Protein AF-A0A1V5SX45-F1 (afdb_monomer_lite)

pLDDT: mean 70.03, std 12.31, range [36.41, 81.81]

Organism: NCBI:txid1852833

Structure (mmCIF, N/CA/C/O backbone):
data_AF-A0A1V5SX45-F1
#
_entry.id   AF-A0A1V5SX45-F1
#
loop_
_atom_site.group_PDB
_atom_site.id
_atom_site.type_symbol
_atom_site.label_atom_id
_atom_site.label_alt_id
_atom_site.label_comp_id
_atom_site.label_asym_id
_atom_site.label_entity_id
_atom_site.label_seq_id
_atom_site.pdbx_PDB_ins_code
_atom_site.Cartn_x
_atom_site.Cartn_y
_atom_site.Cartn_z
_atom_site.occupancy
_atom_site.B_iso_or_equiv
_atom_site.auth_seq_id
_atom_site.auth_comp_id
_atom_site.auth_asym_id
_atom_site.auth_atom_id
_atom_site.pdbx_PDB_model_num
ATOM 1 N N . MET A 1 1 ? -2.146 -21.524 -21.926 1.00 36.41 1 MET A N 1
ATOM 2 C CA . MET A 1 1 ? -0.789 -21.967 -21.534 1.00 36.41 1 MET A CA 1
ATOM 3 C C . MET A 1 1 ? -0.184 -20.873 -20.677 1.00 36.41 1 MET A C 1
ATOM 5 O O . MET A 1 1 ? -0.298 -19.712 -21.038 1.00 36.41 1 MET A O 1
ATOM 9 N N . ALA A 1 2 ? 0.306 -21.236 -19.494 1.00 45.53 2 ALA A N 1
ATOM 10 C CA . ALA A 1 2 ? 0.734 -20.305 -18.460 1.00 45.53 2 ALA A CA 1
ATOM 11 C C . ALA A 1 2 ? 2.084 -19.666 -18.807 1.00 45.53 2 ALA A C 1
ATOM 13 O O . ALA A 1 2 ? 3.105 -20.348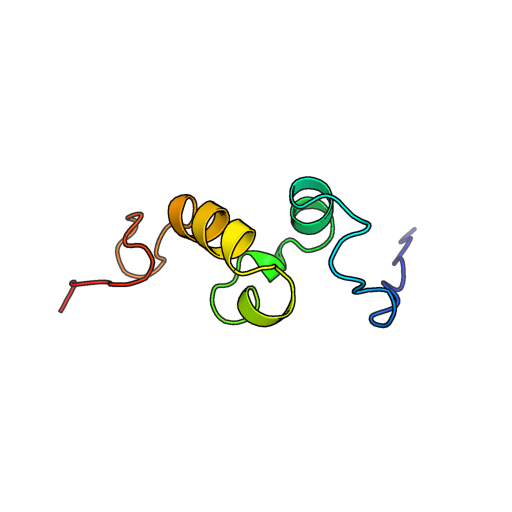 -18.762 1.00 45.53 2 ALA A O 1
ATOM 14 N N . SER A 1 3 ? 2.102 -18.359 -19.059 1.00 42.88 3 SER A N 1
ATOM 15 C CA . SER A 1 3 ? 3.316 -17.564 -18.873 1.00 42.88 3 SER A CA 1
ATOM 16 C C . SER A 1 3 ? 3.430 -17.262 -17.383 1.00 42.88 3 SER A C 1
ATOM 18 O O . SER A 1 3 ? 2.967 -16.240 -16.888 1.00 42.88 3 SER A O 1
ATOM 20 N N . ARG A 1 4 ? 3.962 -18.230 -16.629 1.00 47.66 4 ARG A N 1
ATOM 21 C CA . ARG A 1 4 ? 4.522 -17.960 -15.305 1.00 47.66 4 ARG A CA 1
ATOM 22 C C . ARG A 1 4 ? 5.812 -17.194 -15.547 1.00 47.66 4 ARG A C 1
ATOM 24 O O . ARG A 1 4 ? 6.875 -17.805 -15.629 1.00 47.66 4 ARG A O 1
ATOM 31 N N . ASP A 1 5 ? 5.691 -15.880 -15.695 1.00 51.06 5 ASP A N 1
ATOM 32 C CA . ASP A 1 5 ? 6.811 -14.970 -15.514 1.00 51.06 5 ASP A CA 1
ATOM 33 C C . ASP A 1 5 ? 7.424 -15.297 -14.154 1.00 51.06 5 ASP A C 1
ATOM 35 O O . ASP A 1 5 ? 6.847 -15.050 -13.089 1.00 51.06 5 ASP A O 1
ATOM 39 N N .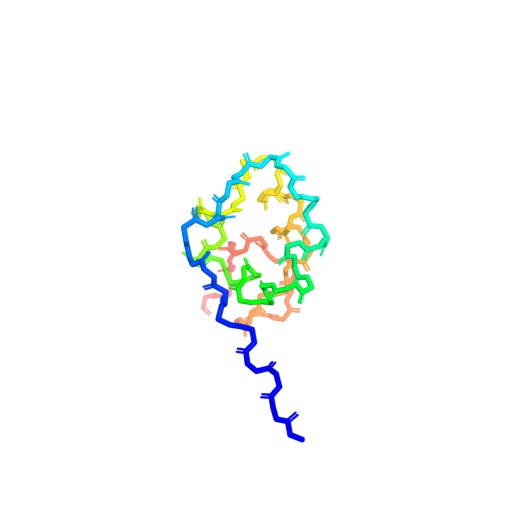 TYR A 1 6 ? 8.568 -15.975 -14.199 1.00 49.56 6 TYR A N 1
ATOM 40 C CA . TYR A 1 6 ? 9.450 -16.119 -13.061 1.00 49.56 6 TYR A CA 1
ATOM 41 C C . TYR A 1 6 ? 9.889 -14.700 -12.721 1.00 49.56 6 TYR A C 1
ATOM 43 O O . TYR A 1 6 ? 10.867 -14.201 -13.267 1.00 49.56 6 TYR A O 1
ATOM 51 N N . PHE A 1 7 ? 9.122 -14.035 -11.855 1.00 52.00 7 PHE A N 1
ATOM 52 C CA . PHE A 1 7 ? 9.518 -12.776 -11.251 1.00 52.00 7 PHE A CA 1
ATOM 53 C C . PHE A 1 7 ? 10.866 -13.017 -10.589 1.00 52.00 7 PHE A C 1
ATOM 55 O O . PHE A 1 7 ? 10.966 -13.649 -9.531 1.00 52.00 7 PHE A O 1
ATOM 62 N N . ASP A 1 8 ? 11.913 -12.566 -11.271 1.00 47.75 8 ASP A N 1
ATOM 63 C CA . ASP A 1 8 ? 13.267 -12.615 -10.781 1.00 47.75 8 ASP A CA 1
ATOM 64 C C . ASP A 1 8 ? 13.297 -11.730 -9.537 1.00 47.75 8 ASP A C 1
ATOM 66 O O . ASP A 1 8 ? 13.311 -10.499 -9.606 1.00 47.75 8 ASP A O 1
ATOM 70 N N . LYS A 1 9 ? 13.232 -12.369 -8.364 1.00 51.78 9 LYS A N 1
ATOM 71 C CA . LYS A 1 9 ? 13.199 -11.698 -7.057 1.00 51.78 9 LYS A CA 1
ATOM 72 C C . LYS A 1 9 ? 14.425 -10.795 -6.839 1.00 51.78 9 LYS A C 1
ATOM 74 O O . LYS A 1 9 ? 14.483 -10.090 -5.838 1.00 51.78 9 LYS A O 1
ATOM 79 N N . ARG A 1 10 ? 15.413 -10.816 -7.745 1.00 45.94 10 ARG A N 1
ATOM 80 C CA . ARG A 1 10 ? 16.602 -9.959 -7.729 1.00 45.94 10 ARG A CA 1
ATOM 81 C C . ARG A 1 10 ? 16.396 -8.595 -8.396 1.00 45.94 10 ARG A C 1
A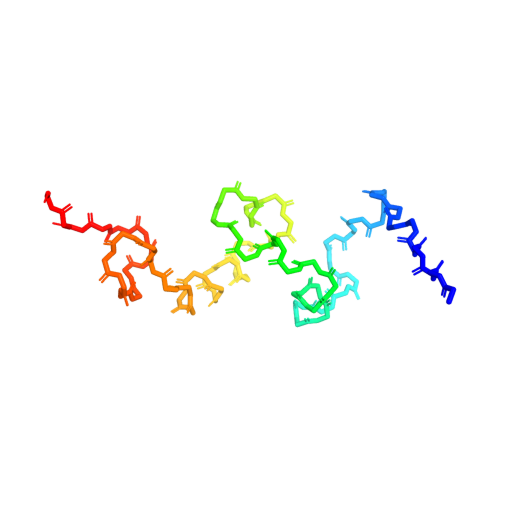TOM 83 O O . ARG A 1 10 ? 17.222 -7.721 -8.170 1.00 45.94 10 ARG A O 1
ATOM 90 N N . LYS A 1 11 ? 15.302 -8.366 -9.137 1.00 49.31 11 LYS A N 1
ATOM 91 C CA . LYS A 1 11 ? 14.935 -7.044 -9.695 1.00 49.31 11 LYS A CA 1
ATOM 92 C C . LYS A 1 11 ? 13.962 -6.250 -8.812 1.00 49.31 11 LYS A C 1
ATOM 94 O O . LYS A 1 11 ? 13.229 -5.392 -9.289 1.00 49.31 11 LYS A O 1
ATOM 99 N N . LEU A 1 12 ? 13.970 -6.491 -7.502 1.00 55.47 12 LEU A N 1
ATOM 100 C CA . LEU A 1 12 ? 13.273 -5.658 -6.512 1.00 55.47 12 LEU A CA 1
ATOM 101 C C . LEU A 1 12 ? 14.050 -4.344 -6.277 1.00 55.47 12 LEU A C 1
ATOM 103 O O . LEU A 1 12 ? 14.381 -4.005 -5.142 1.00 55.47 12 LEU A O 1
ATOM 107 N N . VAL A 1 13 ? 14.404 -3.628 -7.351 1.00 56.72 13 VAL A N 1
ATOM 108 C CA . VAL A 1 13 ? 15.107 -2.344 -7.268 1.00 56.72 13 VAL A CA 1
ATOM 109 C C . VAL A 1 13 ? 14.080 -1.275 -6.909 1.00 56.72 13 VAL A C 1
ATOM 111 O O . VAL A 1 13 ? 13.241 -0.877 -7.716 1.00 56.72 13 VAL A O 1
ATOM 114 N N . LEU A 1 14 ? 14.115 -0.841 -5.650 1.00 58.00 14 LEU A N 1
ATOM 115 C CA . LEU A 1 14 ? 13.348 0.302 -5.166 1.00 58.00 14 LEU A CA 1
ATOM 116 C C . LEU A 1 14 ? 13.737 1.546 -5.981 1.00 58.00 14 LEU A C 1
ATOM 118 O O . LEU A 1 14 ? 14.855 2.033 -5.838 1.00 58.00 14 LEU A O 1
ATOM 122 N N . GLY A 1 15 ? 12.822 2.065 -6.804 1.00 59.38 15 GLY A N 1
ATOM 123 C CA . GLY A 1 15 ? 12.965 3.379 -7.445 1.00 59.38 15 GLY A CA 1
ATOM 124 C C . GLY A 1 15 ? 12.859 3.420 -8.971 1.00 59.38 15 GLY A C 1
ATOM 125 O O . GLY A 1 15 ? 12.591 4.494 -9.494 1.00 59.38 15 GLY A O 1
ATOM 126 N N . GLU A 1 16 ? 13.007 2.298 -9.684 1.00 67.50 16 GLU A N 1
ATOM 127 C CA . GLU A 1 16 ? 12.864 2.283 -11.157 1.00 67.50 16 GLU A CA 1
ATOM 128 C C . GLU A 1 16 ? 11.419 2.047 -11.615 1.00 67.50 16 GLU A C 1
ATOM 130 O O . GLU A 1 16 ? 11.018 2.517 -12.675 1.00 67.50 16 GLU A O 1
ATOM 135 N N . ILE A 1 17 ? 10.627 1.342 -10.802 1.00 74.00 17 ILE A N 1
ATOM 136 C CA . ILE A 1 17 ? 9.236 0.991 -11.101 1.00 74.00 17 ILE A CA 1
ATOM 137 C C . ILE A 1 17 ? 8.313 1.830 -10.217 1.00 74.00 17 ILE A C 1
ATOM 139 O O . ILE A 1 17 ? 8.508 1.922 -8.992 1.00 74.00 17 ILE A O 1
ATOM 143 N N . SER A 1 18 ? 7.289 2.426 -10.830 1.00 79.88 18 SER A N 1
ATOM 144 C CA . SER A 1 18 ? 6.281 3.207 -10.114 1.00 79.88 18 SER A CA 1
ATOM 145 C C . SER A 1 18 ? 5.576 2.363 -9.043 1.00 79.88 18 SER A C 1
ATOM 147 O O . SER A 1 18 ? 5.609 1.128 -9.056 1.00 79.88 18 SER A O 1
ATOM 149 N N . LEU A 1 19 ? 4.986 3.020 -8.044 1.00 78.88 19 LEU A N 1
ATOM 150 C CA . LEU A 1 19 ? 4.310 2.294 -6.974 1.00 78.88 19 LEU A CA 1
ATOM 151 C C . LEU A 1 19 ? 3.083 1.529 -7.497 1.00 78.88 19 LEU A C 1
ATOM 153 O O . LEU A 1 19 ? 2.879 0.386 -7.099 1.00 78.88 19 LEU A O 1
ATOM 157 N N . ASP A 1 20 ? 2.311 2.129 -8.402 1.00 79.31 20 ASP A N 1
ATOM 158 C CA . ASP A 1 20 ? 1.127 1.513 -9.007 1.00 79.31 20 ASP A CA 1
ATOM 159 C C . ASP A 1 20 ? 1.472 0.254 -9.810 1.00 79.31 20 ASP A C 1
ATOM 161 O O . ASP A 1 20 ? 0.861 -0.792 -9.595 1.00 79.31 20 ASP A O 1
ATOM 165 N N . GLU A 1 21 ? 2.516 0.297 -10.644 1.00 81.62 21 GLU A N 1
ATOM 166 C CA . GLU A 1 21 ? 2.988 -0.893 -11.368 1.00 81.62 21 GLU A CA 1
ATOM 167 C C . GLU A 1 21 ? 3.464 -1.996 -10.415 1.00 81.62 21 GLU A C 1
ATOM 169 O O . GLU A 1 21 ? 3.222 -3.178 -10.657 1.00 81.62 21 GLU A O 1
ATOM 174 N N . ARG A 1 22 ? 4.098 -1.630 -9.291 1.00 79.25 22 ARG A N 1
ATOM 175 C CA . ARG A 1 22 ? 4.472 -2.599 -8.252 1.00 79.25 22 ARG A CA 1
ATOM 176 C C . ARG A 1 22 ? 3.259 -3.207 -7.562 1.00 79.25 22 ARG A C 1
ATOM 178 O O . ARG A 1 22 ? 3.314 -4.378 -7.217 1.00 79.25 22 ARG A O 1
ATOM 185 N N . ILE A 1 23 ? 2.188 -2.454 -7.331 1.00 79.94 23 ILE A N 1
ATOM 186 C CA . ILE A 1 23 ? 0.965 -2.991 -6.717 1.00 79.94 23 ILE A CA 1
ATOM 187 C C . ILE A 1 23 ? 0.269 -3.963 -7.671 1.00 79.94 23 ILE A C 1
ATOM 189 O O . ILE A 1 23 ? -0.160 -5.027 -7.228 1.00 79.94 23 ILE A O 1
ATOM 193 N N . ASP A 1 24 ? 0.195 -3.621 -8.958 1.00 81.44 24 ASP A N 1
ATOM 194 C CA . ASP A 1 24 ? -0.418 -4.465 -9.988 1.00 81.44 24 ASP A CA 1
ATOM 195 C C . ASP A 1 24 ? 0.345 -5.790 -10.152 1.00 81.44 24 ASP A C 1
ATOM 197 O O . ASP A 1 24 ? -0.232 -6.877 -10.099 1.00 81.44 24 ASP A O 1
ATOM 201 N N . GLN A 1 25 ? 1.677 -5.714 -10.218 1.00 79.50 25 GLN A N 1
ATOM 202 C CA . GLN A 1 25 ? 2.537 -6.891 -10.345 1.00 79.50 25 GLN A CA 1
ATOM 203 C C . GLN A 1 25 ? 2.658 -7.685 -9.037 1.00 79.50 25 GLN A C 1
ATOM 205 O O . GLN A 1 25 ? 2.728 -8.918 -9.043 1.00 79.50 25 GLN A O 1
ATOM 210 N N . TRP A 1 26 ? 2.707 -6.998 -7.895 1.00 80.50 26 TRP A N 1
ATOM 211 C CA . TRP A 1 26 ? 2.938 -7.572 -6.571 1.00 80.50 26 TRP A CA 1
ATOM 212 C C . TRP A 1 26 ? 1.783 -7.235 -5.640 1.00 80.50 26 TRP A C 1
ATOM 214 O O . TRP A 1 26 ? 1.969 -6.575 -4.624 1.00 80.50 26 TRP A O 1
ATOM 224 N N . VAL A 1 27 ? 0.593 -7.766 -5.918 1.00 78.62 27 VAL A N 1
ATOM 225 C CA . VAL A 1 27 ? -0.605 -7.563 -5.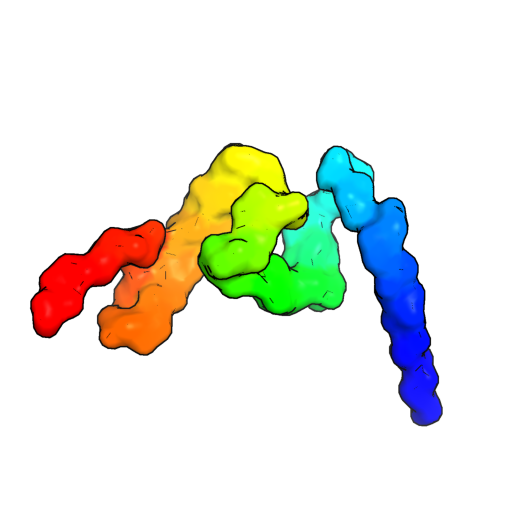076 1.00 78.62 27 VAL A CA 1
ATOM 226 C C . VAL A 1 27 ? -0.341 -7.872 -3.587 1.00 78.62 27 VAL A C 1
ATOM 228 O O . VAL A 1 27 ? -0.907 -7.247 -2.691 1.00 78.62 27 VAL A O 1
ATOM 231 N N . TRP A 1 28 ? 0.591 -8.786 -3.297 1.00 78.75 28 TRP A N 1
ATOM 232 C CA . TRP A 1 28 ? 1.039 -9.129 -1.943 1.00 78.75 28 TRP A CA 1
ATOM 233 C C . TRP A 1 28 ? 1.797 -8.004 -1.208 1.00 78.75 28 TRP A C 1
ATOM 235 O O . TRP A 1 28 ? 1.939 -8.070 0.014 1.00 78.75 28 TRP A O 1
ATOM 245 N N . ILE A 1 29 ? 2.265 -6.955 -1.895 1.00 79.12 29 ILE A N 1
ATOM 246 C CA . ILE A 1 29 ? 2.919 -5.786 -1.283 1.00 79.12 29 ILE A CA 1
ATOM 247 C C . ILE A 1 29 ? 1.951 -4.955 -0.437 1.00 79.12 29 ILE A C 1
ATOM 249 O O . ILE A 1 29 ? 2.386 -4.234 0.459 1.00 79.12 29 ILE A O 1
ATOM 253 N N . LEU A 1 30 ? 0.642 -5.090 -0.679 1.00 75.94 30 LEU A N 1
ATOM 254 C CA . LEU A 1 30 ? -0.413 -4.465 0.119 1.00 75.94 30 LEU A CA 1
ATOM 255 C C . LEU A 1 30 ? -0.536 -5.085 1.523 1.00 75.94 30 LEU A C 1
ATOM 257 O O . LEU A 1 30 ? -1.200 -4.524 2.396 1.00 75.94 30 LEU A O 1
ATOM 261 N N . ASP A 1 31 ? 0.135 -6.208 1.789 1.00 76.19 31 ASP A N 1
ATOM 262 C CA . ASP A 1 31 ? 0.218 -6.764 3.134 1.00 76.19 31 ASP A CA 1
ATOM 263 C C . ASP A 1 31 ? 1.139 -5.907 4.023 1.00 76.19 31 ASP A C 1
ATOM 265 O O . ASP A 1 31 ? 2.338 -5.746 3.768 1.00 76.19 31 ASP A O 1
ATOM 269 N N . LYS A 1 32 ? 0.597 -5.399 5.141 1.00 71.19 32 LYS A N 1
ATOM 270 C CA . LYS A 1 32 ? 1.317 -4.553 6.114 1.00 71.19 32 LYS A CA 1
ATOM 271 C C . LYS A 1 32 ? 2.593 -5.212 6.674 1.00 71.19 32 LYS A C 1
ATOM 273 O O . LYS A 1 32 ? 3.494 -4.500 7.131 1.00 71.19 32 LYS A O 1
ATOM 278 N N . ARG A 1 33 ? 2.686 -6.545 6.672 1.00 75.56 33 ARG A N 1
ATOM 279 C CA . ARG A 1 33 ? 3.863 -7.311 7.122 1.00 75.56 33 ARG A CA 1
ATOM 280 C C . ARG A 1 33 ? 4.998 -7.256 6.104 1.00 75.56 33 ARG A C 1
ATOM 282 O O . ARG A 1 33 ? 6.162 -7.319 6.496 1.00 75.56 33 ARG A O 1
ATOM 289 N N . ILE A 1 34 ? 4.661 -7.123 4.825 1.00 77.44 34 ILE A N 1
ATOM 290 C CA . ILE A 1 34 ? 5.593 -7.256 3.706 1.00 77.44 34 ILE A CA 1
ATOM 291 C C . ILE A 1 34 ? 5.966 -5.883 3.134 1.00 77.44 34 ILE A C 1
ATOM 293 O O . ILE A 1 34 ? 7.144 -5.638 2.872 1.00 77.44 34 ILE A O 1
ATOM 297 N N . ILE A 1 35 ? 5.003 -4.956 3.060 1.00 78.44 35 ILE A N 1
ATOM 298 C CA . ILE A 1 35 ? 5.127 -3.603 2.493 1.00 78.44 35 ILE A CA 1
ATOM 299 C C . ILE A 1 35 ? 6.417 -2.883 2.907 1.00 78.44 35 ILE A C 1
ATOM 301 O O . ILE A 1 35 ? 7.125 -2.331 2.074 1.00 78.44 35 ILE A O 1
ATOM 305 N N . LYS A 1 36 ? 6.799 -2.974 4.190 1.00 76.50 36 LYS A N 1
ATOM 306 C CA . LYS A 1 36 ? 7.965 -2.290 4.776 1.00 76.50 36 LYS A CA 1
ATOM 307 C C . LYS A 1 36 ? 9.295 -2.617 4.090 1.00 76.50 36 LYS A C 1
ATOM 309 O O . LYS A 1 36 ? 10.239 -1.858 4.258 1.00 76.50 36 LYS A O 1
ATOM 314 N N . ARG A 1 37 ? 9.389 -3.758 3.404 1.00 75.88 37 ARG A N 1
ATOM 315 C CA . ARG A 1 37 ? 10.619 -4.230 2.751 1.00 75.88 37 ARG A CA 1
ATOM 316 C C . ARG A 1 37 ? 10.720 -3.813 1.282 1.00 75.88 37 ARG A C 1
ATOM 318 O O . ARG A 1 37 ? 11.804 -3.903 0.724 1.00 75.88 37 ARG A O 1
ATOM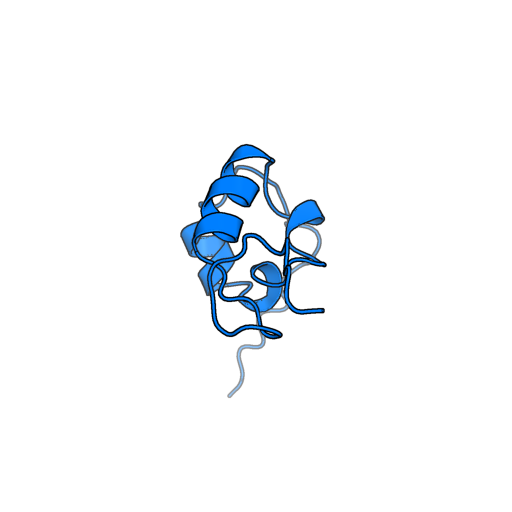 325 N N . PHE A 1 38 ? 9.615 -3.383 0.672 1.00 75.25 38 PHE A N 1
ATOM 326 C CA . PHE A 1 38 ? 9.495 -3.226 -0.784 1.00 75.25 38 PHE A CA 1
ATOM 327 C C . PHE A 1 38 ? 8.929 -1.873 -1.225 1.00 75.25 38 PHE A C 1
ATOM 329 O O . PHE A 1 38 ? 8.766 -1.628 -2.422 1.00 75.25 38 PHE A O 1
ATOM 336 N N . VAL A 1 39 ? 8.672 -0.974 -0.275 1.00 76.00 39 VAL A N 1
ATOM 337 C CA . VAL A 1 39 ? 8.330 0.422 -0.553 1.00 76.00 39 VAL A CA 1
ATOM 338 C C . VAL A 1 39 ? 9.122 1.356 0.355 1.00 76.00 39 VAL A C 1
ATOM 340 O O . VAL A 1 39 ? 9.517 0.992 1.466 1.00 76.00 39 VAL A O 1
ATOM 343 N N . THR A 1 40 ? 9.335 2.580 -0.109 1.00 80.19 40 THR A N 1
ATOM 344 C CA . THR A 1 40 ? 9.929 3.657 0.686 1.00 80.19 40 THR A CA 1
ATOM 345 C C . THR A 1 40 ? 8.985 4.111 1.802 1.00 80.19 40 THR A C 1
ATOM 347 O O . THR A 1 40 ? 7.786 3.827 1.800 1.00 80.19 40 THR A O 1
ATOM 350 N N . LEU A 1 41 ? 9.508 4.856 2.780 1.00 78.19 41 LEU A N 1
ATOM 351 C CA . LEU A 1 41 ? 8.711 5.314 3.922 1.00 78.19 41 LEU A CA 1
ATOM 352 C C . LEU A 1 41 ? 7.518 6.193 3.486 1.00 78.19 41 LEU A C 1
ATOM 354 O O . LEU A 1 41 ? 6.411 5.991 3.975 1.00 78.19 41 LEU A O 1
ATOM 358 N N . LYS A 1 42 ? 7.722 7.064 2.489 1.00 79.06 42 LYS A N 1
ATOM 359 C CA . LYS A 1 42 ? 6.692 7.942 1.905 1.00 79.06 42 LYS A CA 1
ATOM 360 C C . LYS A 1 42 ? 5.588 7.163 1.176 1.00 79.06 42 LYS A C 1
ATOM 362 O O . LYS A 1 42 ? 4.398 7.442 1.325 1.00 79.06 42 LYS A O 1
ATOM 367 N N . GLU A 1 43 ? 5.972 6.148 0.407 1.00 79.44 43 GLU A N 1
ATOM 368 C CA . GLU A 1 43 ? 5.026 5.265 -0.286 1.00 79.44 43 GLU A CA 1
ATOM 369 C C . GLU A 1 43 ? 4.222 4.423 0.705 1.00 79.44 43 GLU A C 1
ATOM 371 O O . GLU A 1 43 ? 3.009 4.270 0.567 1.00 79.44 43 GLU A O 1
ATOM 376 N N . ARG A 1 44 ? 4.879 3.929 1.760 1.00 79.25 44 ARG A N 1
ATOM 377 C CA . ARG A 1 44 ? 4.224 3.180 2.832 1.00 79.25 44 ARG A CA 1
ATOM 378 C C . ARG A 1 44 ? 3.122 3.994 3.495 1.00 79.25 44 ARG A C 1
ATOM 380 O O . ARG A 1 44 ? 2.065 3.439 3.774 1.00 79.25 44 ARG A O 1
ATOM 387 N N . GLU A 1 45 ? 3.360 5.267 3.787 1.00 78.62 45 GLU A N 1
ATOM 388 C CA . GLU A 1 45 ? 2.337 6.129 4.385 1.00 78.62 45 GLU A CA 1
ATOM 389 C C . GLU A 1 45 ? 1.119 6.271 3.471 1.00 78.62 45 GLU A C 1
ATOM 391 O O . GLU A 1 45 ? -0.010 6.137 3.941 1.00 78.62 45 GLU A O 1
ATOM 396 N N . THR A 1 46 ? 1.350 6.432 2.168 1.00 79.25 46 THR A N 1
ATOM 397 C CA . THR A 1 46 ? 0.290 6.522 1.151 1.00 79.25 46 THR A CA 1
ATOM 398 C C . THR A 1 46 ? -0.523 5.226 1.077 1.00 79.25 46 THR A C 1
ATOM 400 O O . THR A 1 46 ? -1.751 5.243 1.138 1.00 79.25 46 THR A O 1
ATOM 403 N N . LEU A 1 47 ? 0.150 4.075 1.047 1.00 79.00 47 LEU A N 1
ATOM 404 C CA . LEU A 1 47 ? -0.510 2.769 1.002 1.00 79.00 47 LEU A CA 1
ATOM 405 C C . LEU A 1 47 ? -1.299 2.483 2.274 1.00 79.00 47 LEU A C 1
ATOM 407 O O . LEU A 1 47 ? -2.464 2.104 2.215 1.00 79.00 47 LEU A O 1
ATOM 411 N N . VAL A 1 48 ? -0.695 2.704 3.443 1.00 75.88 48 VAL A N 1
ATOM 412 C CA . VAL A 1 48 ? -1.328 2.440 4.743 1.00 75.88 48 VAL A CA 1
ATOM 413 C C . VAL A 1 48 ? -2.554 3.333 4.976 1.00 75.88 48 VAL A C 1
ATOM 415 O O . VAL A 1 48 ? -3.456 2.924 5.705 1.00 75.88 48 VAL A O 1
ATOM 418 N N . GLN A 1 49 ? -2.632 4.511 4.345 1.00 74.00 49 GLN A N 1
ATOM 419 C CA . GLN A 1 49 ? -3.853 5.327 4.324 1.00 74.00 49 GLN A CA 1
ATOM 420 C C . GLN A 1 49 ? -4.991 4.684 3.515 1.00 74.00 49 GLN A C 1
ATOM 422 O O . GLN A 1 49 ? -6.160 4.878 3.847 1.00 74.00 49 GLN A O 1
ATOM 427 N N . GLY A 1 50 ? -4.667 3.924 2.468 1.00 74.19 50 GLY A N 1
ATOM 428 C CA . GLY A 1 50 ? -5.633 3.199 1.642 1.00 74.19 50 GLY A CA 1
ATOM 429 C C . GLY A 1 50 ? -6.067 1.850 2.219 1.00 74.19 50 GLY A C 1
ATOM 430 O O . GLY A 1 50 ? -7.196 1.428 1.974 1.00 74.19 50 GLY A O 1
ATOM 431 N N . LEU A 1 51 ? -5.208 1.192 3.007 1.00 75.62 51 LEU A N 1
ATOM 432 C CA . LEU A 1 51 ? -5.460 -0.156 3.523 1.00 75.62 51 LEU A CA 1
ATOM 433 C C . LEU A 1 51 ? -6.646 -0.209 4.497 1.00 75.62 51 LEU A C 1
ATOM 435 O O . LEU A 1 51 ? -6.694 0.494 5.510 1.00 75.62 51 LEU A O 1
ATOM 439 N N . ILE A 1 52 ? -7.568 -1.130 4.218 1.00 78.06 52 ILE A N 1
ATOM 440 C CA . ILE A 1 52 ? -8.649 -1.505 5.128 1.00 78.06 52 ILE A CA 1
ATOM 441 C C . ILE A 1 52 ? -8.110 -2.528 6.126 1.00 78.06 52 ILE A C 1
ATOM 443 O O . ILE A 1 52 ? -7.481 -3.523 5.763 1.00 78.06 52 ILE A O 1
ATOM 447 N N . CYS A 1 53 ? -8.351 -2.289 7.410 1.00 77.19 53 CYS A N 1
ATOM 448 C CA . CYS A 1 53 ? -7.994 -3.244 8.442 1.00 77.19 53 CYS A CA 1
ATOM 449 C C . CYS A 1 53 ? -8.905 -4.466 8.373 1.00 77.19 53 CYS A C 1
ATOM 451 O O . CYS A 1 53 ? -10.117 -4.344 8.511 1.00 77.19 53 CYS A O 1
ATOM 453 N N . GLN A 1 54 ? -8.319 -5.656 8.271 1.00 74.12 54 GLN A N 1
ATOM 454 C CA . GLN A 1 54 ? -9.085 -6.904 8.296 1.00 74.12 54 GLN A CA 1
ATOM 455 C C . GLN A 1 54 ? -9.747 -7.196 9.654 1.00 74.12 54 GLN A C 1
ATOM 457 O O . GLN A 1 54 ? -10.683 -7.982 9.701 1.00 74.12 54 GLN A O 1
ATOM 462 N N . LYS A 1 55 ? -9.295 -6.567 10.753 1.00 76.50 55 LYS A N 1
ATOM 463 C CA . LYS A 1 55 ? -9.894 -6.744 12.091 1.00 76.50 55 LYS A CA 1
ATOM 464 C C . LYS A 1 55 ? -11.145 -5.881 12.291 1.00 76.50 55 LYS A C 1
ATOM 466 O O . LYS A 1 55 ? -12.108 -6.359 12.871 1.00 76.50 55 LYS A O 1
ATOM 471 N N . CYS A 1 56 ? -11.130 -4.620 11.851 1.00 81.81 56 CYS A N 1
ATOM 472 C CA . CYS A 1 56 ? -12.230 -3.677 12.107 1.00 81.81 56 CYS A CA 1
ATOM 473 C C . CYS A 1 56 ? -12.983 -3.200 10.863 1.00 81.81 56 CYS A C 1
ATOM 475 O O . CYS A 1 56 ? -13.913 -2.414 10.992 1.00 81.81 56 CYS A O 1
ATOM 477 N N . GLY A 1 57 ? -12.565 -3.595 9.659 1.00 80.56 57 GLY A N 1
ATOM 478 C CA . GLY A 1 57 ? -13.171 -3.131 8.407 1.00 80.56 57 GLY A CA 1
ATOM 479 C C . GLY A 1 57 ? -12.957 -1.641 8.105 1.00 80.56 57 GLY A C 1
ATOM 480 O O . GLY A 1 57 ? -13.467 -1.147 7.105 1.00 80.56 57 GLY A O 1
ATOM 481 N N . ALA A 1 58 ? -12.185 -0.918 8.925 1.00 81.12 58 ALA A N 1
ATOM 482 C CA . ALA A 1 58 ? -11.928 0.513 8.772 1.00 81.12 58 ALA A CA 1
ATOM 483 C C . ALA A 1 58 ? -10.463 0.813 8.414 1.00 81.12 58 ALA A C 1
ATOM 485 O O . ALA A 1 58 ? -9.552 0.018 8.668 1.00 81.12 58 ALA A O 1
ATOM 486 N N . LYS A 1 59 ? -10.214 2.007 7.864 1.00 79.06 59 LYS A N 1
ATOM 487 C CA . LYS A 1 59 ? -8.869 2.536 7.577 1.00 79.06 59 LYS A CA 1
ATOM 488 C C . LYS A 1 59 ? -8.171 2.999 8.862 1.00 79.06 59 LYS A C 1
ATOM 490 O O . LYS A 1 59 ? -7.908 4.180 9.060 1.00 79.06 59 LYS A O 1
ATOM 495 N N . CYS A 1 60 ? -7.862 2.067 9.762 1.00 74.88 60 CYS A N 1
ATOM 496 C CA . CYS A 1 60 ? -7.277 2.386 11.070 1.00 74.88 60 CYS A CA 1
ATOM 497 C C . CYS A 1 60 ? -5.747 2.559 11.038 1.00 74.88 60 CYS A C 1
ATOM 499 O O . CYS A 1 60 ? -5.103 2.634 12.080 1.00 74.88 60 CYS A O 1
ATOM 501 N N . LYS A 1 61 ? -5.119 2.543 9.847 1.00 71.81 61 LYS A N 1
ATOM 502 C CA . LYS A 1 61 ? -3.648 2.586 9.665 1.00 71.81 61 LYS A CA 1
ATOM 503 C C . LYS A 1 61 ? -2.921 1.469 10.452 1.00 71.81 61 LYS A C 1
ATOM 505 O O . LYS A 1 61 ? -1.713 1.484 10.709 1.00 71.81 61 LYS A O 1
ATOM 510 N N . GLY A 1 62 ? -3.683 0.434 10.811 1.00 66.38 62 GLY A N 1
ATOM 511 C CA . GLY A 1 62 ? -3.332 -0.671 11.691 1.00 66.38 62 GLY A CA 1
ATOM 512 C C . GLY A 1 62 ? -2.975 -0.281 13.128 1.00 66.38 62 GLY A C 1
ATOM 513 O O . GLY A 1 62 ? -2.190 -1.005 13.733 1.00 66.38 62 GLY A O 1
A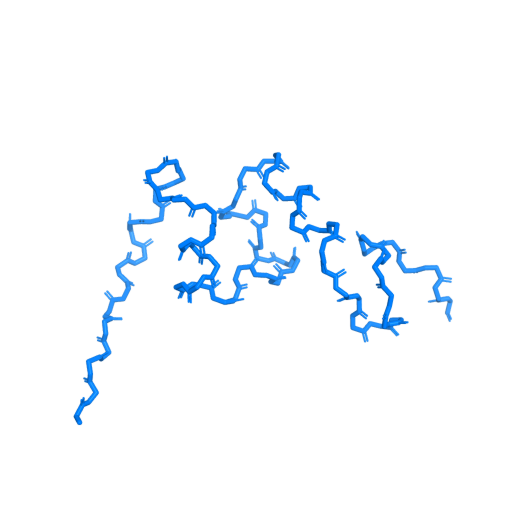TOM 514 N N . TYR A 1 63 ? -3.532 0.823 13.627 1.00 69.06 63 TYR A N 1
ATOM 515 C CA . TYR A 1 63 ? -3.837 1.048 15.039 1.00 69.06 63 TYR A CA 1
ATOM 516 C C . TYR A 1 63 ? -5.316 0.727 15.224 1.00 69.06 63 TYR A C 1
ATOM 518 O O . TYR A 1 63 ? -6.191 1.562 15.024 1.00 69.06 63 TYR A O 1
ATOM 526 N N . CYS A 1 64 ? -5.594 -0.548 15.464 1.00 69.38 64 CYS A N 1
ATOM 527 C CA . CYS A 1 64 ? -6.953 -1.017 15.648 1.00 69.38 64 CYS A CA 1
ATOM 528 C C . CYS A 1 64 ? -7.276 -0.944 17.142 1.00 69.38 64 CYS A C 1
ATOM 530 O O . CYS A 1 64 ? -6.790 -1.784 17.891 1.00 69.38 64 CYS A O 1
ATOM 532 N N . ASP A 1 65 ? -8.070 0.048 17.547 1.00 66.38 65 ASP A N 1
ATOM 533 C CA . ASP A 1 65 ? -8.523 0.242 18.939 1.00 66.38 65 ASP A CA 1
ATOM 534 C C . ASP A 1 65 ? -9.663 -0.710 19.337 1.00 66.38 65 ASP A C 1
ATOM 536 O O . ASP A 1 65 ? -10.244 -0.614 20.412 1.00 66.38 65 ASP A O 1
ATOM 540 N N . VAL A 1 66 ? -10.019 -1.645 18.451 1.00 59.31 66 VAL A N 1
ATOM 541 C CA . VAL A 1 66 ? -11.005 -2.674 18.771 1.00 59.31 66 VAL A CA 1
ATOM 542 C C . VAL A 1 66 ? -10.345 -3.622 19.765 1.00 59.31 66 VAL A C 1
ATOM 544 O O . VAL A 1 66 ? -9.547 -4.476 19.361 1.00 59.31 66 VAL A O 1
ATOM 547 N N . SER A 1 67 ? -10.616 -3.376 21.048 1.00 47.72 67 SER A N 1
ATOM 548 C CA . SER A 1 67 ? -10.326 -4.274 22.168 1.00 47.72 67 SER A CA 1
ATOM 549 C C . SER A 1 67 ? -10.919 -5.651 21.897 1.00 47.72 67 SER A C 1
ATOM 551 O O . SER A 1 67 ? -12.084 -5.706 21.445 1.00 47.72 67 SER A O 1
#

Sequence (67 aa):
MASRDYFDKRKLVLGEISLDERIDQWVWILDKRIIKRFVTLKERETLVQGLICQKCGAKCKGYCDVS

Radius of gyration: 14.12 Å; chains: 1; bounding box: 30×30×44 Å

Secondary structure (DSSP, 8-state):
--------TT---TTTS-HHHHHHH-GGGGSTTTGGGTS-HHHHHHHHHHPPPTTTSS--TT-----

Foldseek 3Di:
DDPPPPPPPVPLDAPPDDPVRCCVVCVVCLPPVNVVPRYDPVVLVVSLQVDQDPVPRHSPSPPDPPD